Protein AF-A0A661MW78-F1 (afdb_monomer_lite)

Radius of gyration: 16.2 Å; chains: 1; bounding box: 31×37×38 Å

Structure (mmCIF, N/CA/C/O backbone):
data_AF-A0A661MW78-F1
#
_entry.id   AF-A0A661MW78-F1
#
loop_
_atom_site.group_PDB
_atom_site.id
_atom_site.type_symbol
_atom_site.label_atom_id
_atom_site.label_alt_id
_atom_site.label_comp_id
_atom_site.label_asym_id
_atom_site.label_entity_id
_atom_site.label_seq_id
_atom_site.pdbx_PDB_ins_code
_atom_site.Cartn_x
_atom_site.Cartn_y
_atom_site.Cartn_z
_atom_site.occupancy
_atom_site.B_iso_or_equiv
_atom_site.auth_seq_id
_atom_site.auth_comp_id
_atom_site.auth_asym_id
_atom_site.auth_atom_id
_atom_site.pdbx_PDB_model_num
ATOM 1 N N . MET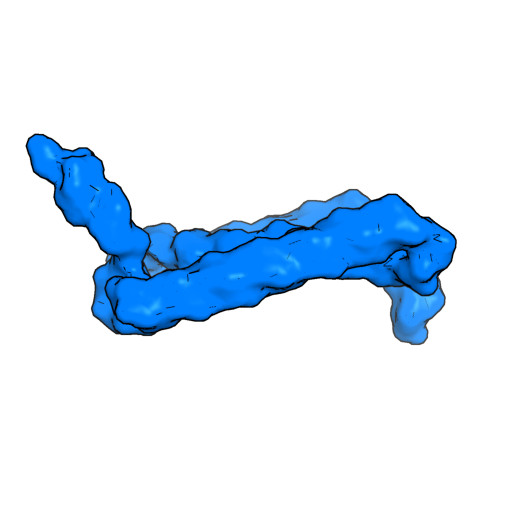 A 1 1 ? 7.647 -18.319 -11.007 1.00 70.44 1 MET A N 1
ATOM 2 C CA . MET A 1 1 ? 6.648 -17.561 -10.211 1.00 70.44 1 MET A CA 1
ATOM 3 C C . MET A 1 1 ? 6.661 -16.078 -10.573 1.00 70.44 1 MET A C 1
ATOM 5 O O . MET A 1 1 ? 5.608 -15.571 -10.923 1.00 70.44 1 MET A O 1
ATOM 9 N N . PHE A 1 2 ? 7.818 -15.405 -10.567 1.00 81.75 2 PHE A N 1
ATOM 10 C CA . PHE A 1 2 ? 7.931 -13.999 -10.987 1.00 81.75 2 PHE A CA 1
ATOM 11 C C . PHE A 1 2 ? 7.550 -13.768 -12.464 1.00 81.75 2 PHE A C 1
ATOM 13 O O . PHE A 1 2 ? 6.718 -12.919 -12.746 1.00 81.75 2 PHE A O 1
ATOM 20 N N . GLU A 1 3 ? 8.038 -14.601 -13.388 1.00 84.88 3 GLU A N 1
ATOM 21 C CA . GLU A 1 3 ? 7.670 -14.514 -14.816 1.00 84.88 3 GLU A CA 1
ATOM 22 C C . GLU A 1 3 ? 6.164 -14.706 -15.062 1.00 84.88 3 GLU A C 1
ATOM 24 O O . GLU A 1 3 ? 5.562 -13.983 -15.850 1.00 84.88 3 GLU A O 1
ATOM 29 N N . LEU A 1 4 ? 5.526 -15.633 -14.333 1.00 87.25 4 LEU A N 1
ATOM 30 C CA . LEU A 1 4 ? 4.074 -15.829 -14.394 1.00 87.25 4 LEU A CA 1
ATOM 31 C C . LEU A 1 4 ? 3.339 -14.554 -13.966 1.00 87.25 4 LEU A C 1
ATOM 33 O O . LEU A 1 4 ? 2.411 -14.132 -14.644 1.00 87.25 4 LEU A O 1
ATOM 37 N N . TYR A 1 5 ? 3.778 -13.913 -12.883 1.00 90.50 5 TYR A N 1
ATOM 38 C CA . TYR A 1 5 ? 3.216 -12.645 -12.424 1.00 90.50 5 TYR A CA 1
ATOM 39 C C . TYR A 1 5 ? 3.356 -11.533 -13.477 1.00 90.50 5 TYR A C 1
ATOM 41 O O . TYR A 1 5 ? 2.370 -10.858 -13.760 1.00 90.50 5 TYR A O 1
ATOM 49 N N . GLN A 1 6 ? 4.518 -11.396 -14.120 1.00 91.88 6 GLN A N 1
ATOM 50 C CA . GLN A 1 6 ? 4.742 -10.403 -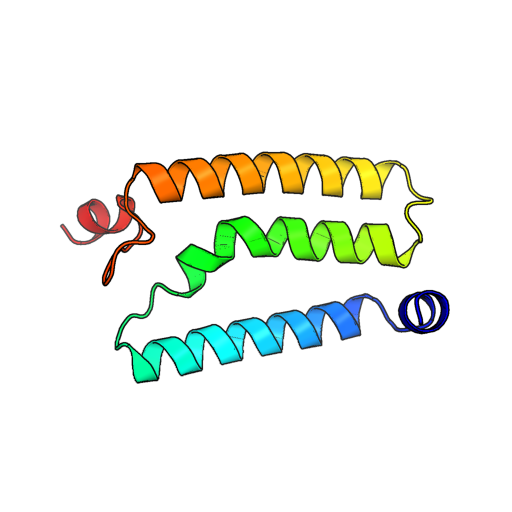15.184 1.00 91.88 6 GLN A CA 1
ATOM 51 C C . GLN A 1 6 ? 3.948 -10.684 -16.471 1.00 91.88 6 GLN A C 1
ATOM 53 O O . GLN A 1 6 ? 3.778 -9.792 -17.293 1.00 91.88 6 GLN A O 1
ATOM 58 N N . SER A 1 7 ? 3.465 -11.916 -16.660 1.00 91.50 7 SER A N 1
ATOM 59 C CA . SER A 1 7 ? 2.629 -12.285 -17.812 1.00 91.50 7 SER A CA 1
ATOM 60 C C . SER A 1 7 ? 1.132 -12.009 -17.618 1.00 91.50 7 SER A C 1
ATOM 62 O O . SER A 1 7 ? 0.355 -12.146 -18.562 1.00 91.50 7 SER A O 1
ATOM 64 N N . THR A 1 8 ? 0.708 -11.653 -16.401 1.00 94.12 8 THR A N 1
ATOM 65 C CA . THR A 1 8 ? -0.695 -11.310 -16.108 1.00 94.12 8 THR A CA 1
ATOM 66 C C . THR A 1 8 ? -1.013 -9.865 -16.480 1.00 94.12 8 THR A C 1
ATOM 68 O O . THR A 1 8 ? -0.114 -9.064 -16.678 1.00 94.12 8 THR A O 1
ATOM 71 N N . ASP A 1 9 ? -2.290 -9.493 -16.555 1.00 96.25 9 ASP A N 1
ATOM 72 C CA . ASP A 1 9 ? -2.649 -8.082 -16.699 1.00 96.25 9 ASP A CA 1
ATOM 73 C C . ASP A 1 9 ? -2.433 -7.337 -15.357 1.00 96.25 9 ASP A C 1
ATOM 75 O O . ASP A 1 9 ? -3.011 -7.726 -14.325 1.00 96.25 9 ASP A O 1
ATOM 79 N N . PRO A 1 10 ? -1.611 -6.269 -15.325 1.00 95.75 10 PRO A N 1
ATOM 80 C CA . PRO A 1 10 ? -1.269 -5.584 -14.082 1.00 95.75 10 PRO A CA 1
ATOM 81 C C . PRO A 1 10 ? -2.475 -4.888 -13.458 1.00 95.75 10 PRO A C 1
ATOM 83 O O . PRO A 1 10 ? -2.583 -4.848 -12.230 1.00 95.75 10 PRO A O 1
ATOM 86 N N . LEU A 1 11 ? -3.390 -4.362 -14.278 1.00 96.62 11 LEU A N 1
ATOM 87 C CA . LEU A 1 11 ? -4.589 -3.678 -13.804 1.00 96.62 11 LEU A CA 1
ATOM 88 C C . LEU A 1 11 ? -5.556 -4.662 -13.143 1.00 96.62 11 LEU A C 1
ATOM 90 O O . LEU A 1 11 ? -6.024 -4.412 -12.038 1.00 96.62 11 LEU A O 1
ATOM 94 N N . THR A 1 12 ? -5.804 -5.805 -13.772 1.00 96.94 12 THR A N 1
ATOM 95 C CA . THR A 1 12 ? -6.661 -6.872 -13.246 1.00 96.94 12 THR A CA 1
ATOM 96 C C . THR A 1 12 ? -6.136 -7.371 -11.905 1.00 96.94 12 THR A C 1
ATOM 98 O O . THR A 1 12 ? -6.900 -7.503 -10.949 1.00 96.94 12 THR A O 1
ATOM 101 N N . THR A 1 13 ? -4.822 -7.575 -11.793 1.00 96.12 13 THR A N 1
ATOM 102 C CA . THR A 1 13 ? -4.194 -7.957 -10.522 1.00 96.12 13 THR A CA 1
ATOM 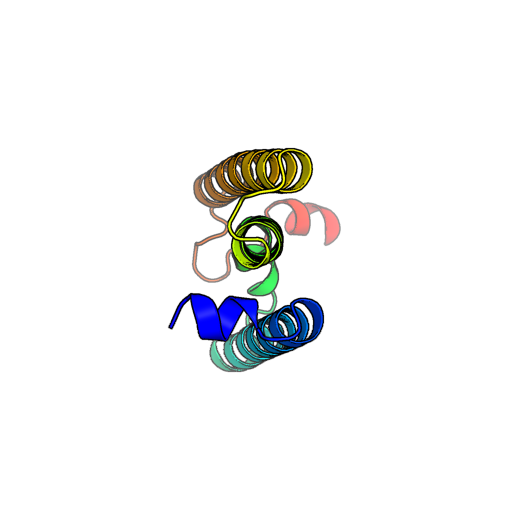103 C C . THR A 1 13 ? -4.395 -6.877 -9.454 1.00 96.12 13 THR A C 1
ATOM 105 O O . THR A 1 13 ? -4.785 -7.191 -8.330 1.00 96.12 13 THR A O 1
ATOM 108 N N . ALA A 1 14 ? -4.207 -5.600 -9.804 1.00 97.12 14 ALA A N 1
ATOM 109 C CA . ALA A 1 14 ? -4.441 -4.488 -8.887 1.00 97.12 14 ALA A CA 1
ATOM 110 C C . ALA A 1 14 ? -5.913 -4.396 -8.442 1.00 97.12 14 ALA A C 1
ATOM 112 O O . ALA A 1 14 ? -6.175 -4.163 -7.264 1.00 97.12 14 ALA A O 1
ATOM 113 N N . LEU A 1 15 ? -6.872 -4.638 -9.341 1.00 97.88 15 LEU A N 1
ATOM 114 C CA . LEU A 1 15 ? -8.304 -4.648 -9.026 1.00 97.88 15 LEU A CA 1
ATOM 115 C C . LEU A 1 15 ? -8.673 -5.779 -8.062 1.00 97.88 15 LEU A C 1
ATOM 117 O O . LEU A 1 15 ? -9.415 -5.541 -7.110 1.00 97.88 15 LEU A O 1
ATOM 121 N N . TRP A 1 16 ? -8.126 -6.983 -8.252 1.00 97.81 16 TRP A N 1
ATOM 122 C CA . TRP A 1 16 ? -8.333 -8.088 -7.312 1.00 97.81 16 TRP A CA 1
ATOM 123 C C . TRP A 1 16 ? -7.766 -7.779 -5.927 1.00 97.81 16 TRP A C 1
ATOM 125 O O . TRP A 1 16 ? -8.434 -8.026 -4.923 1.00 97.81 16 TRP A O 1
ATOM 135 N N . VAL A 1 17 ? -6.570 -7.189 -5.860 1.00 97.19 17 VAL A N 1
ATOM 136 C CA . VAL A 1 17 ? -5.968 -6.764 -4.589 1.00 97.19 17 VAL A CA 1
ATOM 137 C C . VAL A 1 17 ? -6.799 -5.660 -3.929 1.00 97.19 17 VAL A C 1
ATOM 139 O O . VAL A 1 17 ? -7.090 -5.752 -2.739 1.00 97.19 17 VAL A O 1
ATOM 142 N N . ALA A 1 18 ? -7.242 -4.653 -4.686 1.00 97.44 18 ALA A N 1
ATOM 143 C CA . ALA A 1 18 ? -8.098 -3.580 -4.181 1.00 97.44 18 ALA A CA 1
ATOM 144 C C . ALA A 1 18 ? -9.433 -4.116 -3.644 1.00 97.44 18 ALA A C 1
ATOM 146 O O . ALA A 1 18 ? -9.837 -3.760 -2.539 1.00 97.44 18 ALA A O 1
ATOM 147 N N . GLY A 1 19 ? -10.086 -5.019 -4.383 1.00 98.12 19 GLY A N 1
ATOM 148 C CA . GLY A 1 19 ? -11.312 -5.684 -3.945 1.00 98.12 19 GLY A CA 1
ATOM 149 C C . GLY A 1 19 ? -11.106 -6.521 -2.681 1.00 98.12 19 GLY A C 1
ATOM 150 O O . GLY A 1 19 ? -11.927 -6.465 -1.768 1.00 98.12 19 GLY A O 1
ATOM 151 N N . GLY A 1 20 ? -9.983 -7.239 -2.582 1.00 97.94 20 GLY A N 1
ATOM 152 C CA . GLY A 1 20 ? -9.612 -7.996 -1.386 1.00 97.94 20 GLY A CA 1
ATOM 153 C C . GLY A 1 20 ? -9.384 -7.109 -0.160 1.00 97.94 20 GLY A C 1
ATOM 154 O O . GLY A 1 20 ? -9.873 -7.426 0.922 1.00 97.94 20 GLY A O 1
ATOM 155 N N . LEU A 1 21 ? -8.703 -5.971 -0.323 1.00 97.19 21 LEU A N 1
ATOM 156 C CA . LEU A 1 21 ? -8.499 -4.992 0.750 1.00 97.19 21 LEU A CA 1
ATOM 157 C C . LEU A 1 21 ? -9.814 -4.326 1.173 1.00 97.19 21 LEU A C 1
ATOM 159 O O . LEU A 1 21 ? -10.061 -4.177 2.366 1.00 97.19 21 LEU A O 1
ATOM 163 N N . ALA A 1 22 ? -10.684 -3.984 0.220 1.00 96.81 22 ALA A N 1
ATOM 164 C CA . ALA A 1 22 ? -12.009 -3.445 0.513 1.00 96.81 22 ALA A CA 1
ATOM 165 C C . ALA A 1 22 ? -12.869 -4.455 1.291 1.00 96.81 22 ALA A C 1
ATOM 167 O O . ALA A 1 22 ? -13.481 -4.102 2.301 1.00 96.81 22 ALA A O 1
ATOM 168 N N . LEU A 1 23 ? -12.864 -5.725 0.868 1.00 97.75 23 LEU A N 1
ATOM 169 C CA . LEU A 1 23 ? -13.546 -6.806 1.578 1.00 97.75 23 LEU A CA 1
ATOM 170 C C . LEU A 1 23 ? -12.970 -6.994 2.987 1.00 97.75 23 LEU A C 1
ATOM 172 O O . LEU A 1 23 ? -13.735 -7.143 3.935 1.00 97.75 23 LEU A O 1
ATOM 176 N N . LEU A 1 24 ? -11.643 -6.944 3.137 1.00 95.94 24 LEU A N 1
ATOM 177 C CA . LEU A 1 24 ? -10.973 -7.028 4.434 1.00 95.94 24 LEU A CA 1
ATOM 178 C C . LEU A 1 24 ? -11.423 -5.898 5.367 1.00 95.94 24 LEU A C 1
ATOM 180 O O . LEU A 1 24 ? -11.846 -6.182 6.485 1.00 95.94 24 LEU A O 1
ATOM 184 N N . CYS A 1 25 ? -11.378 -4.641 4.914 1.00 95.19 25 CYS A N 1
ATOM 185 C CA . CYS A 1 25 ? -11.859 -3.498 5.694 1.00 95.19 25 CYS A CA 1
ATOM 186 C C . CYS A 1 25 ? -13.315 -3.685 6.125 1.00 95.19 25 CYS A C 1
ATOM 188 O O . CYS A 1 25 ? -13.646 -3.469 7.290 1.00 95.19 25 CYS A O 1
ATOM 190 N N . TRP A 1 26 ? -14.176 -4.125 5.205 1.00 95.62 26 TRP A N 1
ATOM 191 C CA . TRP A 1 26 ? -15.585 -4.357 5.498 1.00 95.62 26 TRP A CA 1
ATOM 192 C C . TRP A 1 26 ? -15.780 -5.464 6.541 1.00 95.62 26 TRP A C 1
ATOM 194 O O . TRP A 1 26 ? -16.440 -5.233 7.553 1.00 95.62 26 TRP A O 1
ATOM 204 N N . VAL A 1 27 ? -15.155 -6.632 6.365 1.00 97.12 27 VAL A N 1
ATOM 205 C CA . VAL A 1 27 ? -15.242 -7.745 7.327 1.00 97.12 27 VAL A CA 1
ATOM 206 C C . VAL A 1 27 ? -14.726 -7.323 8.702 1.00 97.12 27 VAL A C 1
ATOM 208 O O . VAL A 1 27 ? -15.399 -7.561 9.706 1.00 97.12 27 VAL A O 1
ATOM 211 N N . LEU A 1 28 ? -13.567 -6.663 8.760 1.00 93.44 28 LEU A N 1
ATOM 212 C CA . LEU A 1 28 ? -12.996 -6.190 10.019 1.00 93.44 28 LEU A CA 1
ATOM 213 C C . LEU A 1 28 ? -13.914 -5.179 10.709 1.00 93.44 28 LEU A C 1
ATOM 215 O O . LEU A 1 28 ? -14.116 -5.296 11.917 1.00 93.44 28 LEU A O 1
ATOM 219 N N . SER A 1 29 ? -14.561 -4.279 9.960 1.00 93.12 29 SER A N 1
ATOM 220 C CA . SER A 1 29 ? -15.527 -3.343 10.547 1.00 93.12 29 SER A CA 1
ATOM 221 C C . SER A 1 29 ? -16.731 -4.031 11.185 1.00 93.12 29 SER A C 1
ATOM 223 O O . SER A 1 29 ? -17.221 -3.594 12.225 1.00 93.12 29 SER A O 1
ATOM 225 N N . LEU A 1 30 ? -17.186 -5.156 10.625 1.00 95.12 30 LEU A N 1
ATOM 226 C CA . LEU A 1 30 ? -18.305 -5.908 11.187 1.00 95.12 30 LEU A CA 1
ATOM 227 C C . LEU A 1 30 ? -17.926 -6.616 12.490 1.00 95.12 30 LEU A C 1
ATOM 229 O O . LEU A 1 30 ? -18.766 -6.686 13.397 1.00 95.12 30 LEU A O 1
ATOM 233 N N . ILE A 1 31 ? -16.689 -7.122 12.565 1.00 94.69 31 ILE A N 1
ATOM 234 C CA . ILE A 1 31 ? -16.138 -7.853 13.713 1.00 94.69 31 ILE A CA 1
ATOM 235 C C . ILE A 1 31 ? -15.814 -6.894 14.860 1.00 94.69 31 ILE A C 1
ATOM 237 O O . ILE A 1 31 ? -16.229 -7.140 15.990 1.00 94.69 31 ILE A O 1
ATOM 241 N N . THR A 1 32 ? -15.087 -5.808 14.586 1.00 89.94 32 THR A N 1
ATOM 242 C CA . THR A 1 32 ? -14.611 -4.888 15.632 1.00 89.94 32 THR A CA 1
ATOM 243 C C . THR A 1 32 ? -15.557 -3.728 15.908 1.00 89.94 32 THR A C 1
ATOM 245 O O . THR A 1 32 ? -15.343 -3.012 16.879 1.00 89.94 32 THR A O 1
ATOM 248 N N . LYS A 1 33 ? -16.600 -3.548 15.083 1.00 88.75 33 LYS A N 1
ATOM 249 C CA . LYS A 1 33 ? -17.515 -2.393 15.131 1.00 88.75 33 LYS A CA 1
ATOM 250 C C . LYS A 1 33 ? -16.795 -1.047 14.963 1.00 88.75 33 LYS A C 1
ATOM 252 O O . LYS A 1 33 ? -17.247 -0.041 15.494 1.00 88.75 33 LYS A O 1
ATOM 257 N N . GLU A 1 34 ? -15.704 -1.036 14.198 1.00 84.31 34 GLU A N 1
ATOM 258 C CA . GLU A 1 34 ? -14.875 0.140 13.899 1.00 84.31 34 GLU A CA 1
ATOM 259 C C . GLU A 1 34 ? -14.758 0.304 12.376 1.00 84.31 34 GLU A C 1
ATOM 261 O O . GLU A 1 34 ? -14.389 -0.644 11.688 1.00 84.31 34 GLU A O 1
ATOM 266 N N . TYR A 1 35 ? -15.076 1.476 11.820 1.00 86.62 35 TYR A N 1
ATOM 267 C CA . TYR A 1 35 ? -15.111 1.682 10.360 1.00 86.62 35 TYR A CA 1
ATOM 268 C C . TYR A 1 35 ? -13.815 2.283 9.785 1.00 86.62 35 TYR A C 1
ATOM 270 O O . TYR A 1 35 ? -13.603 2.245 8.574 1.00 86.62 35 TYR A O 1
ATOM 278 N N . SER A 1 36 ? -12.908 2.753 10.643 1.00 86.12 36 SER A N 1
ATOM 279 C CA . SER A 1 36 ? -11.631 3.403 10.302 1.00 86.12 36 SER A CA 1
ATOM 280 C C . SER A 1 36 ? -10.502 2.428 9.925 1.00 86.12 36 SER A C 1
ATOM 282 O O . SER A 1 36 ? -9.342 2.816 9.782 1.00 86.12 36 SER A O 1
ATOM 284 N N . TRP A 1 37 ? -10.799 1.141 9.689 1.00 88.94 37 TRP A N 1
ATOM 285 C CA . TRP A 1 37 ? -9.798 0.180 9.194 1.00 88.94 37 TRP A CA 1
ATOM 286 C C . TRP A 1 37 ? -9.140 0.624 7.886 1.00 88.94 37 TRP A C 1
ATOM 288 O O . TRP A 1 37 ? -7.980 0.291 7.636 1.00 88.94 37 TRP A O 1
ATOM 298 N N . VAL A 1 38 ? -9.867 1.378 7.060 1.00 90.81 38 VAL A N 1
ATOM 299 C CA . VAL A 1 38 ? -9.334 1.967 5.828 1.00 90.81 38 VAL A CA 1
ATOM 300 C C . VAL A 1 38 ? -8.218 2.978 6.111 1.00 90.81 38 VAL A C 1
ATOM 302 O O . VAL A 1 38 ? -7.214 2.975 5.400 1.00 90.81 38 VAL A O 1
ATOM 305 N N . ASP A 1 39 ? -8.315 3.754 7.194 1.00 88.25 39 ASP A N 1
ATOM 306 C CA . ASP A 1 39 ? -7.323 4.772 7.564 1.00 88.25 39 ASP A CA 1
ATOM 307 C C . ASP A 1 39 ? -5.986 4.127 7.934 1.00 88.25 39 ASP A C 1
ATOM 309 O O . ASP A 1 39 ? -4.917 4.588 7.529 1.00 88.25 39 ASP A O 1
ATOM 313 N N . ARG A 1 40 ? -6.047 2.973 8.610 1.00 87.56 40 ARG A N 1
ATOM 314 C CA . ARG A 1 40 ? -4.872 2.164 8.970 1.00 87.56 40 ARG A CA 1
ATOM 315 C C . ARG A 1 40 ? -4.139 1.621 7.737 1.00 87.56 40 ARG A C 1
ATOM 317 O O . ARG A 1 40 ? -2.925 1.440 7.770 1.00 87.56 40 ARG A O 1
ATOM 324 N N . LEU A 1 41 ? -4.864 1.337 6.653 1.00 91.19 41 LEU A N 1
ATOM 325 C CA . LEU A 1 41 ? -4.300 0.820 5.400 1.00 91.19 41 LEU A CA 1
ATOM 326 C C . LEU A 1 41 ? -3.897 1.926 4.421 1.00 91.19 41 LEU A C 1
ATOM 328 O O . LEU A 1 41 ? -3.129 1.673 3.486 1.00 91.19 41 LEU A O 1
ATOM 332 N N . TRP A 1 42 ? -4.390 3.147 4.610 1.00 88.75 42 TRP A N 1
ATOM 333 C CA . TRP A 1 42 ? -4.182 4.254 3.681 1.00 88.75 42 TRP A CA 1
ATOM 334 C C . TRP A 1 42 ? -2.703 4.592 3.467 1.00 88.75 42 TRP A C 1
ATOM 336 O O . TRP A 1 42 ? -2.290 4.901 2.352 1.00 88.75 42 TRP A O 1
ATOM 346 N N . SER A 1 43 ? -1.866 4.479 4.499 1.00 90.88 43 SER A N 1
ATOM 347 C CA . SER A 1 43 ? -0.428 4.742 4.363 1.00 90.88 43 SER A CA 1
ATOM 348 C C . SER A 1 43 ? 0.343 3.627 3.643 1.00 90.88 43 SER A C 1
ATOM 350 O O . SER A 1 43 ? 1.491 3.839 3.253 1.00 90.88 43 SER A O 1
ATOM 352 N N . ILE A 1 44 ? -0.266 2.453 3.457 1.00 94.25 44 ILE A N 1
ATOM 353 C CA . ILE A 1 44 ? 0.361 1.252 2.880 1.00 94.25 44 ILE A CA 1
ATOM 354 C C . ILE A 1 44 ? -0.117 1.016 1.446 1.00 94.25 44 ILE A C 1
ATOM 356 O O . ILE A 1 44 ? 0.660 0.587 0.590 1.00 94.25 44 ILE A O 1
ATOM 360 N N . THR A 1 45 ? -1.385 1.308 1.164 1.00 96.25 45 THR A N 1
ATOM 361 C CA . THR A 1 45 ? -2.021 0.961 -0.111 1.00 96.25 45 THR A CA 1
ATOM 362 C C . THR A 1 45 ? -1.425 1.686 -1.324 1.00 96.25 45 THR A C 1
ATOM 364 O O . THR A 1 45 ? -1.110 0.994 -2.295 1.00 96.25 45 THR A O 1
ATOM 367 N N . PRO A 1 46 ? -1.143 3.007 -1.317 1.00 95.81 46 PRO A N 1
ATOM 368 C CA . PRO A 1 46 ? -0.500 3.651 -2.464 1.00 95.81 46 PRO A CA 1
ATOM 369 C C . PRO A 1 46 ? 0.933 3.155 -2.735 1.00 95.81 46 PRO A C 1
ATOM 371 O O . PRO A 1 46 ? 1.217 2.849 -3.896 1.00 95.81 46 PRO A O 1
ATOM 374 N N . PRO A 1 47 ? 1.829 2.991 -1.731 1.00 97.81 47 PRO A N 1
ATOM 375 C CA . PRO A 1 47 ? 3.119 2.330 -1.940 1.00 97.81 47 PRO A CA 1
ATOM 376 C C . PRO A 1 47 ? 2.986 0.930 -2.538 1.00 97.81 47 PRO A C 1
ATOM 378 O O . PRO A 1 47 ? 3.721 0.593 -3.463 1.00 97.81 47 PRO A O 1
ATOM 381 N N . LEU A 1 48 ? 2.040 0.129 -2.036 1.00 97.94 48 LEU A N 1
ATOM 382 C CA . LEU A 1 48 ? 1.801 -1.232 -2.508 1.00 97.94 48 LEU A CA 1
ATOM 383 C C . LEU A 1 48 ? 1.445 -1.252 -3.998 1.00 97.94 48 LEU A C 1
ATOM 385 O O . LEU A 1 48 ? 2.048 -2.013 -4.754 1.00 97.94 48 LEU A O 1
ATOM 389 N N . PHE A 1 49 ? 0.520 -0.397 -4.444 1.00 97.88 49 PHE A N 1
ATOM 390 C CA . PHE A 1 49 ? 0.147 -0.341 -5.859 1.00 97.88 49 PHE A CA 1
ATOM 391 C C . PHE A 1 49 ? 1.268 0.225 -6.735 1.00 97.88 49 PHE A C 1
ATOM 393 O O . PHE A 1 49 ? 1.518 -0.305 -7.815 1.00 97.88 49 PHE A O 1
ATOM 400 N N . ALA A 1 50 ? 1.990 1.248 -6.274 1.00 98.06 50 ALA A N 1
ATOM 401 C CA . ALA A 1 50 ? 3.117 1.794 -7.027 1.00 98.06 50 ALA A CA 1
ATOM 402 C C . ALA A 1 50 ? 4.241 0.755 -7.211 1.00 98.06 50 ALA A C 1
ATOM 404 O O . ALA A 1 50 ? 4.771 0.606 -8.313 1.00 98.06 50 ALA A O 1
ATOM 405 N N . LEU A 1 51 ? 4.554 -0.015 -6.161 1.00 98.19 51 LEU A N 1
ATOM 406 C CA . LEU A 1 51 ? 5.498 -1.133 -6.226 1.00 98.19 51 LEU A CA 1
ATOM 407 C C . LEU A 1 51 ? 4.998 -2.263 -7.126 1.00 98.19 51 LEU A C 1
ATOM 409 O O . LEU A 1 51 ? 5.801 -2.836 -7.853 1.00 98.19 51 LEU A O 1
ATOM 413 N N . HIS A 1 52 ? 3.698 -2.567 -7.110 1.00 97.56 52 HIS A N 1
ATOM 414 C CA . HIS A 1 52 ? 3.098 -3.555 -8.010 1.00 97.56 52 HIS A CA 1
ATOM 415 C C . HIS A 1 52 ? 3.325 -3.175 -9.477 1.00 97.56 52 HIS A C 1
ATOM 417 O O . HIS A 1 52 ? 3.870 -3.973 -10.232 1.00 97.56 52 HIS A O 1
ATOM 423 N N . PHE A 1 53 ? 3.008 -1.943 -9.885 1.00 97.69 53 PHE A N 1
ATOM 424 C CA . PHE A 1 53 ? 3.222 -1.520 -11.275 1.00 97.69 53 PHE A CA 1
ATOM 425 C C . PHE A 1 53 ? 4.707 -1.471 -11.666 1.00 97.69 53 PHE A C 1
ATOM 427 O O . PHE A 1 53 ? 5.056 -1.888 -12.770 1.00 97.69 53 PHE A O 1
ATOM 434 N N . ALA A 1 54 ? 5.59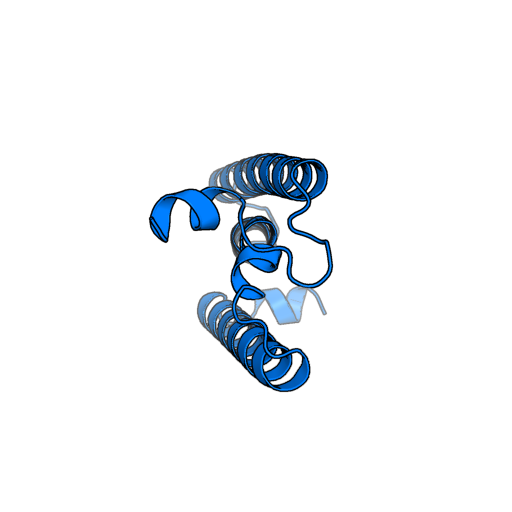2 -1.023 -10.769 1.00 97.75 54 ALA A N 1
ATOM 435 C CA . ALA A 1 54 ? 7.035 -1.047 -11.014 1.00 97.75 54 ALA A CA 1
ATOM 436 C C . ALA A 1 54 ? 7.584 -2.485 -11.115 1.00 97.75 54 ALA A C 1
ATOM 438 O O . ALA A 1 54 ? 8.348 -2.805 -12.025 1.00 97.75 54 ALA A O 1
ATOM 439 N N . GLY A 1 55 ? 7.154 -3.378 -10.222 1.00 96.94 55 GLY A N 1
ATOM 440 C CA . GLY A 1 55 ? 7.556 -4.782 -10.206 1.00 96.94 55 GLY A CA 1
ATOM 441 C C . GLY A 1 55 ? 7.020 -5.575 -11.395 1.00 96.94 55 GLY A C 1
ATOM 442 O O . GLY A 1 55 ? 7.701 -6.475 -11.883 1.00 96.94 55 GLY A O 1
ATOM 443 N N . HIS A 1 56 ? 5.849 -5.213 -11.916 1.00 96.69 56 HIS A N 1
ATOM 444 C CA . HIS A 1 56 ? 5.257 -5.872 -13.075 1.00 96.69 56 HIS A CA 1
ATOM 445 C C . HIS A 1 56 ? 6.098 -5.696 -14.348 1.00 96.69 56 HIS A C 1
ATOM 447 O O . HIS A 1 56 ? 6.275 -6.642 -15.111 1.00 96.69 56 HIS A O 1
ATOM 453 N N . VAL A 1 57 ? 6.730 -4.532 -14.525 1.00 95.69 57 VAL A N 1
ATOM 454 C CA . VAL A 1 57 ? 7.731 -4.316 -15.587 1.00 95.69 57 VAL A CA 1
ATOM 455 C C . VAL A 1 57 ? 9.142 -4.762 -15.181 1.00 95.69 57 VAL A C 1
ATOM 457 O O . VAL A 1 57 ? 10.120 -4.427 -15.839 1.00 95.69 57 VAL A O 1
ATOM 460 N N . GLY A 1 58 ? 9.293 -5.488 -14.071 1.00 95.56 58 GLY A N 1
ATOM 461 C CA . GLY A 1 58 ? 10.596 -5.959 -13.597 1.00 95.56 58 GLY A CA 1
ATOM 462 C C . GLY A 1 58 ? 11.537 -4.834 -13.177 1.00 95.56 58 GLY A C 1
ATOM 463 O O . GLY A 1 58 ? 12.750 -4.989 -13.276 1.00 95.56 58 GLY A O 1
ATOM 464 N N . PHE A 1 59 ? 10.989 -3.694 -12.745 1.00 96.31 59 PHE A N 1
ATOM 465 C CA . PHE A 1 59 ? 11.743 -2.489 -12.401 1.00 96.31 59 PHE A CA 1
ATOM 466 C C . PHE A 1 59 ? 12.624 -1.960 -13.549 1.00 96.31 59 PHE A C 1
ATOM 468 O O . PHE A 1 59 ? 13.615 -1.273 -13.301 1.00 96.31 59 PHE A O 1
ATOM 475 N N . SER A 1 60 ? 12.283 -2.242 -14.812 1.00 97.25 60 SER A N 1
ATOM 476 C CA . SER A 1 60 ? 13.058 -1.764 -15.967 1.00 97.25 60 SER A CA 1
ATOM 477 C C . SER A 1 60 ? 12.798 -0.293 -16.321 1.00 97.25 60 SER A C 1
ATOM 479 O O . SER A 1 60 ? 13.568 0.299 -17.075 1.00 97.25 60 SER A O 1
ATOM 481 N N . ASP A 1 61 ? 11.720 0.308 -15.806 1.00 97.69 61 ASP A N 1
ATOM 482 C CA . ASP A 1 61 ? 11.328 1.693 -16.085 1.00 97.69 61 ASP A CA 1
ATOM 483 C C . ASP A 1 61 ? 11.705 2.630 -14.923 1.00 97.69 61 ASP A C 1
ATOM 485 O O . ASP A 1 61 ? 11.199 2.522 -13.803 1.00 97.69 61 ASP A O 1
ATOM 489 N N . ALA A 1 62 ? 12.580 3.599 -15.203 1.00 98.12 62 ALA A N 1
ATOM 490 C CA . ALA A 1 62 ? 13.076 4.540 -14.201 1.00 98.12 62 ALA A CA 1
ATOM 491 C C . ALA A 1 62 ? 11.983 5.456 -13.619 1.00 98.12 62 ALA A C 1
ATOM 493 O O . ALA A 1 62 ? 12.065 5.836 -12.450 1.00 98.12 62 ALA A O 1
ATOM 494 N N . ARG A 1 63 ? 10.953 5.812 -14.400 1.00 98.12 63 ARG A N 1
ATOM 495 C CA . ARG A 1 63 ? 9.851 6.666 -13.935 1.00 98.12 63 ARG A CA 1
ATOM 496 C C . ARG A 1 63 ? 8.972 5.902 -12.955 1.00 98.12 63 ARG A C 1
ATOM 498 O O . ARG A 1 63 ? 8.639 6.448 -11.906 1.00 98.12 63 ARG A O 1
ATOM 505 N N . LEU A 1 64 ? 8.633 4.648 -13.258 1.00 97.94 64 LEU A N 1
ATOM 506 C CA . LEU A 1 64 ? 7.856 3.802 -12.345 1.00 97.94 64 LEU A CA 1
ATOM 507 C C . LEU A 1 64 ? 8.614 3.547 -11.041 1.00 97.94 64 LEU A C 1
ATOM 509 O O . LEU A 1 64 ? 8.039 3.692 -9.963 1.00 97.94 64 LEU A O 1
ATOM 513 N N . ASN A 1 65 ? 9.916 3.273 -11.124 1.00 98.50 65 ASN A N 1
ATOM 514 C CA . ASN A 1 65 ? 10.758 3.073 -9.944 1.00 98.50 65 ASN A CA 1
ATOM 515 C C . ASN A 1 65 ? 10.848 4.332 -9.074 1.00 98.50 65 ASN A C 1
ATOM 517 O O . ASN A 1 65 ? 10.751 4.241 -7.850 1.00 98.50 65 ASN A O 1
ATOM 521 N N . LEU A 1 66 ? 10.995 5.509 -9.693 1.00 98.56 66 LEU A N 1
ATOM 522 C CA . LEU A 1 66 ? 11.006 6.783 -8.977 1.00 98.56 66 LEU A CA 1
ATOM 523 C C . LEU A 1 66 ? 9.676 7.019 -8.252 1.00 98.56 66 LEU A C 1
ATOM 525 O O . LEU A 1 66 ? 9.674 7.333 -7.063 1.00 98.56 66 LEU A O 1
ATOM 529 N N . MET A 1 67 ? 8.548 6.830 -8.941 1.00 98.31 67 MET A N 1
ATOM 530 C CA . MET A 1 67 ? 7.219 7.000 -8.347 1.00 98.31 67 MET A CA 1
ATOM 531 C C . MET A 1 67 ? 6.976 6.011 -7.203 1.00 98.31 67 MET A C 1
ATOM 533 O O . MET A 1 67 ? 6.473 6.411 -6.154 1.00 98.31 67 MET A O 1
ATOM 537 N N . ALA A 1 68 ? 7.383 4.749 -7.363 1.00 98.38 68 ALA A N 1
ATOM 538 C CA . ALA A 1 68 ? 7.294 3.743 -6.311 1.00 98.38 68 ALA A CA 1
ATOM 539 C C . ALA A 1 68 ? 8.161 4.103 -5.096 1.00 98.38 68 ALA A C 1
ATOM 541 O O . ALA A 1 68 ? 7.680 4.048 -3.967 1.00 98.38 68 ALA A O 1
ATOM 542 N N . GLY A 1 69 ? 9.403 4.546 -5.311 1.00 98.50 69 GLY A N 1
ATOM 543 C CA . GLY A 1 69 ? 10.290 4.992 -4.234 1.00 98.50 69 GLY A CA 1
ATOM 544 C C . GLY A 1 69 ? 9.729 6.191 -3.465 1.00 98.50 69 GLY A C 1
ATOM 545 O O . GLY A 1 69 ? 9.691 6.175 -2.234 1.00 98.50 69 GLY A O 1
ATOM 546 N N . LEU A 1 70 ? 9.224 7.206 -4.173 1.00 98.44 70 LEU A N 1
ATOM 547 C CA . LEU A 1 70 ? 8.578 8.367 -3.554 1.00 98.44 70 LEU A CA 1
ATOM 548 C C . LEU A 1 70 ? 7.316 7.972 -2.778 1.00 98.44 70 LEU A C 1
ATOM 550 O O . LEU A 1 70 ? 7.120 8.449 -1.659 1.00 98.44 70 LEU A O 1
ATOM 554 N N . ALA A 1 71 ? 6.493 7.077 -3.332 1.00 98.25 71 ALA A N 1
ATOM 555 C CA . ALA A 1 71 ? 5.311 6.559 -2.654 1.00 98.25 71 ALA A CA 1
ATOM 556 C C . ALA A 1 71 ? 5.690 5.812 -1.369 1.00 98.25 71 ALA A C 1
ATOM 558 O O . ALA A 1 71 ? 5.089 6.070 -0.333 1.00 98.25 71 ALA A O 1
ATOM 559 N N . VAL A 1 72 ? 6.723 4.961 -1.395 1.00 98.31 72 VAL A N 1
ATOM 560 C CA . VAL A 1 72 ? 7.234 4.260 -0.203 1.00 98.31 72 VAL A CA 1
ATOM 561 C C . VAL A 1 72 ? 7.717 5.242 0.862 1.00 98.31 72 VAL A C 1
ATOM 563 O O . VAL A 1 72 ? 7.340 5.099 2.023 1.00 98.31 72 VAL A O 1
ATOM 566 N N . LEU A 1 73 ? 8.494 6.267 0.496 1.00 98.19 73 LEU A N 1
ATOM 567 C CA . LEU A 1 73 ? 8.957 7.286 1.447 1.00 98.19 73 LEU A CA 1
ATOM 568 C C . LEU A 1 73 ? 7.788 8.064 2.066 1.00 98.19 73 LEU A C 1
ATOM 570 O O . LEU A 1 73 ? 7.752 8.291 3.278 1.00 98.19 73 LEU A O 1
ATOM 574 N N . TRP A 1 74 ? 6.807 8.442 1.246 1.00 97.62 74 TRP A N 1
ATOM 575 C CA . TRP A 1 74 ? 5.584 9.099 1.698 1.00 97.62 74 TRP A CA 1
ATOM 576 C C . TRP A 1 74 ? 4.760 8.201 2.634 1.00 97.62 74 TRP A C 1
ATOM 578 O O . TRP A 1 74 ? 4.381 8.635 3.723 1.00 97.62 74 TRP A O 1
ATOM 588 N N . GLY A 1 75 ? 4.549 6.939 2.263 1.00 96.56 75 GLY A N 1
ATOM 589 C CA . GLY A 1 75 ? 3.814 5.960 3.062 1.00 96.56 75 GLY A CA 1
ATOM 590 C C . GLY A 1 75 ? 4.510 5.640 4.383 1.00 96.56 75 GLY A C 1
ATOM 591 O O . GLY A 1 75 ? 3.855 5.562 5.422 1.00 96.56 75 GLY A O 1
ATOM 592 N N . ALA A 1 76 ? 5.843 5.552 4.389 1.00 96.19 76 ALA A N 1
ATOM 593 C CA . ALA A 1 76 ? 6.637 5.388 5.605 1.00 96.19 76 ALA A CA 1
ATOM 594 C C . ALA A 1 76 ? 6.483 6.594 6.545 1.00 96.19 76 ALA A C 1
ATOM 596 O O . ALA A 1 76 ? 6.228 6.414 7.738 1.00 96.19 76 ALA A O 1
ATOM 597 N N . ARG A 1 77 ? 6.551 7.825 6.011 1.00 95.69 77 ARG A N 1
ATOM 598 C CA . ARG A 1 77 ? 6.293 9.053 6.782 1.00 95.69 77 ARG A CA 1
ATOM 599 C C . ARG A 1 77 ? 4.891 9.040 7.395 1.00 95.69 77 ARG A C 1
ATOM 601 O O . ARG A 1 77 ? 4.755 9.355 8.575 1.00 95.69 77 ARG A O 1
ATOM 608 N N . LEU A 1 78 ? 3.860 8.705 6.617 1.00 93.38 78 LEU A N 1
ATOM 609 C CA . LEU A 1 78 ? 2.481 8.674 7.112 1.00 93.38 78 LEU A CA 1
ATOM 610 C C . LEU A 1 78 ? 2.263 7.574 8.146 1.00 93.38 78 LEU A C 1
ATOM 612 O O . LEU A 1 78 ? 1.670 7.842 9.182 1.00 93.38 78 LEU A O 1
ATOM 616 N N . THR A 1 79 ? 2.798 6.377 7.911 1.00 92.62 79 THR A N 1
ATOM 617 C CA . THR A 1 79 ? 2.742 5.259 8.862 1.00 92.62 79 THR A CA 1
ATOM 618 C C . THR A 1 79 ? 3.380 5.649 10.193 1.00 92.62 79 THR A C 1
ATOM 620 O O . THR A 1 79 ? 2.790 5.427 11.249 1.00 92.62 79 THR A O 1
ATOM 623 N N . TYR A 1 80 ? 4.554 6.291 10.151 1.00 92.00 80 TYR A N 1
ATOM 624 C CA . TYR A 1 80 ? 5.207 6.819 11.345 1.00 92.00 80 TYR A CA 1
ATOM 625 C C . TYR A 1 80 ? 4.357 7.896 12.032 1.00 92.00 80 TYR A C 1
ATOM 627 O O . TYR A 1 80 ? 4.193 7.851 13.250 1.00 92.00 80 TYR A O 1
ATOM 635 N N . ASN A 1 81 ? 3.787 8.836 11.266 1.00 91.00 81 ASN A N 1
ATOM 636 C CA . ASN A 1 81 ? 2.918 9.887 11.796 1.00 91.00 81 ASN A CA 1
ATOM 637 C C . ASN A 1 81 ? 1.667 9.315 12.482 1.00 91.00 81 ASN A C 1
ATOM 639 O O . ASN A 1 81 ? 1.348 9.696 13.600 1.00 91.00 81 ASN A O 1
ATOM 643 N N . PHE A 1 82 ? 1.002 8.359 11.844 1.00 87.31 82 PHE A N 1
ATOM 644 C CA . PHE A 1 82 ? -0.200 7.723 12.369 1.00 87.31 82 PHE A CA 1
ATOM 645 C C . PHE A 1 82 ? 0.098 6.895 13.629 1.00 87.31 82 PHE A C 1
ATOM 647 O O . PHE A 1 82 ? -0.665 6.916 14.595 1.00 87.31 82 PHE A O 1
ATOM 654 N N . ALA A 1 83 ? 1.264 6.237 13.679 1.00 87.00 83 ALA A N 1
ATOM 655 C CA . ALA A 1 83 ? 1.717 5.529 14.872 1.00 87.00 83 ALA A CA 1
ATOM 656 C C . ALA A 1 83 ? 1.962 6.465 16.065 1.00 87.00 83 ALA A C 1
ATOM 658 O O . ALA A 1 83 ? 1.508 6.171 17.171 1.00 87.00 83 ALA A O 1
ATOM 659 N N . ARG A 1 84 ? 2.639 7.605 15.859 1.00 88.19 84 ARG A N 1
ATOM 660 C CA . ARG A 1 84 ? 2.922 8.564 16.945 1.00 88.19 84 ARG A CA 1
ATOM 661 C C . ARG A 1 84 ? 1.677 9.298 17.447 1.00 88.19 84 ARG A C 1
ATOM 663 O O . ARG A 1 84 ? 1.655 9.676 18.613 1.00 88.19 84 ARG A O 1
ATOM 670 N N . THR A 1 85 ? 0.665 9.504 16.603 1.00 83.50 85 THR A N 1
ATOM 671 C CA . THR A 1 85 ? -0.599 10.153 16.993 1.00 83.50 85 THR A CA 1
ATOM 672 C C . THR A 1 85 ? -1.618 9.172 17.571 1.00 83.50 85 THR A C 1
ATOM 674 O O . THR A 1 85 ? -2.695 9.586 17.971 1.00 83.50 85 THR A O 1
ATOM 677 N N . GLY A 1 86 ? -1.282 7.881 17.678 1.00 81.44 86 GLY A N 1
ATOM 678 C CA . GLY A 1 86 ? -2.122 6.889 18.351 1.00 81.44 86 GLY A CA 1
ATOM 679 C C . GLY A 1 86 ? -3.171 6.206 17.473 1.00 81.44 86 GLY A C 1
ATOM 680 O O . GLY A 1 86 ? -3.964 5.442 18.014 1.00 81.44 86 GLY A O 1
ATOM 681 N N . GLY A 1 87 ? -3.134 6.380 16.150 1.00 79.88 87 GLY A N 1
ATOM 682 C CA . GLY A 1 87 ? -4.127 5.814 15.227 1.00 79.88 87 GLY A CA 1
ATOM 683 C C . GLY A 1 87 ? -4.161 4.277 15.162 1.00 79.88 87 GLY A C 1
ATOM 684 O O . GLY A 1 87 ? -5.110 3.688 14.661 1.00 79.88 87 GLY A O 1
ATOM 685 N N . TYR A 1 88 ? -3.153 3.580 15.703 1.00 81.12 88 TYR A N 1
ATOM 686 C CA . TYR A 1 88 ? -3.173 2.111 15.814 1.00 81.12 88 TYR A CA 1
ATOM 687 C C . TYR A 1 88 ? -3.780 1.580 17.121 1.00 81.12 88 TYR A C 1
ATOM 689 O O . TYR A 1 88 ? -3.913 0.363 17.270 1.00 81.12 88 TYR A O 1
ATOM 697 N N . LYS A 1 89 ? -4.149 2.447 18.074 1.00 81.12 89 LYS A N 1
ATOM 698 C CA . LYS A 1 89 ? -4.803 2.019 19.322 1.00 81.12 89 LYS A CA 1
ATOM 699 C C . LYS A 1 89 ? 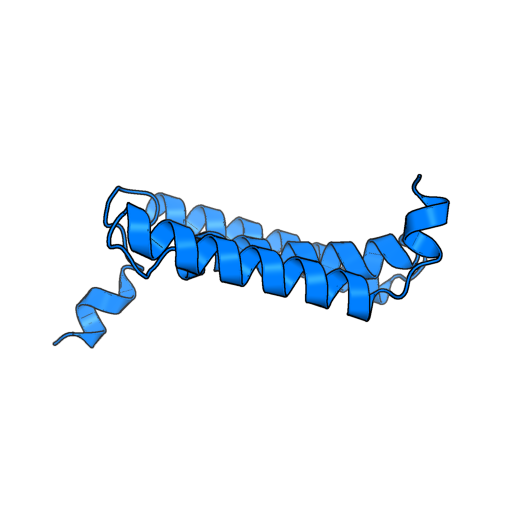-6.191 1.411 19.029 1.00 81.12 89 LYS A C 1
ATOM 701 O O . LYS A 1 89 ? -6.763 1.690 17.974 1.00 81.12 89 LYS A O 1
ATOM 706 N N . PRO A 1 90 ? -6.740 0.551 19.908 1.00 68.69 90 PRO A N 1
ATOM 707 C CA . PRO A 1 90 ? -8.123 0.084 19.776 1.00 68.69 90 PRO A CA 1
ATOM 708 C C . PRO A 1 90 ? -9.092 1.275 19.779 1.00 68.69 90 PRO A C 1
ATOM 710 O O . PRO A 1 90 ? -8.996 2.108 20.679 1.00 68.69 90 PRO A O 1
ATOM 713 N N . GLY A 1 91 ? -9.969 1.377 18.772 1.00 69.31 91 GLY A N 1
ATOM 714 C CA . GLY A 1 91 ? -10.832 2.552 18.577 1.00 69.31 91 GLY A CA 1
ATOM 715 C C . GLY A 1 91 ? -10.089 3.823 18.148 1.00 69.31 91 GLY A C 1
ATOM 716 O O . GLY A 1 91 ? -10.644 4.910 18.233 1.00 69.31 91 GLY A O 1
ATOM 717 N N . GLY A 1 92 ? -8.820 3.703 17.745 1.00 64.75 92 GLY A N 1
ATOM 718 C CA . GLY A 1 92 ? -8.021 4.812 17.240 1.00 64.75 92 GLY A CA 1
ATOM 719 C C . GLY A 1 92 ? -8.475 5.205 15.840 1.00 64.75 92 GLY A C 1
ATOM 720 O O . GLY A 1 92 ? -8.168 4.514 14.871 1.00 64.75 92 GLY A O 1
ATOM 721 N N . GLU A 1 93 ? -9.191 6.316 15.745 1.00 66.00 93 GLU A N 1
ATOM 722 C CA . GLU A 1 93 ? -9.483 6.993 14.483 1.00 66.00 93 GLU A CA 1
ATOM 723 C C . GLU A 1 93 ? -8.356 7.988 14.152 1.00 66.00 93 GLU A C 1
ATOM 725 O O . GLU A 1 93 ? -7.441 8.225 14.952 1.00 66.00 93 GLU A O 1
ATOM 730 N N . ASP A 1 94 ? -8.362 8.534 12.935 1.00 67.06 94 ASP A N 1
ATOM 731 C CA . ASP A 1 94 ? -7.483 9.659 12.620 1.00 67.06 94 ASP A CA 1
ATOM 732 C C . ASP A 1 94 ? -7.804 10.822 13.567 1.00 67.06 94 ASP A C 1
ATOM 734 O O . ASP A 1 94 ? -8.967 11.179 13.733 1.00 67.06 94 ASP A O 1
ATOM 738 N N . TYR A 1 95 ? -6.778 11.427 14.168 1.00 65.25 95 TYR A N 1
ATOM 739 C CA . TYR A 1 95 ? -6.947 12.519 15.130 1.00 65.25 95 TYR A CA 1
ATOM 740 C C . TYR A 1 95 ? -7.782 13.674 14.563 1.00 65.25 95 TYR A C 1
ATOM 742 O O . TYR A 1 95 ? -8.501 14.297 15.323 1.00 65.25 95 TYR A O 1
ATOM 750 N N . ARG A 1 96 ? -7.741 13.887 13.235 1.00 68.88 96 ARG A N 1
ATOM 751 C CA . ARG A 1 96 ? -8.492 14.930 12.509 1.00 68.88 96 ARG A CA 1
ATOM 752 C C . ARG A 1 96 ? -10.011 14.758 12.545 1.00 68.88 96 ARG A C 1
ATOM 754 O O . ARG A 1 96 ? -10.741 15.632 12.081 1.00 68.88 96 ARG A O 1
ATOM 761 N N . TRP A 1 97 ? -10.483 13.574 12.922 1.00 67.56 97 TRP A N 1
ATOM 762 C CA . TRP A 1 97 ? -11.903 13.262 12.946 1.00 67.56 97 TRP A CA 1
ATOM 763 C C . TRP A 1 97 ? -12.599 13.859 14.169 1.00 67.56 97 TRP A C 1
ATOM 765 O O . TRP A 1 97 ? -13.757 14.255 14.055 1.00 67.56 97 TRP A O 1
ATOM 775 N N . GLU A 1 98 ? -11.889 14.008 15.292 1.00 65.12 98 GLU A N 1
ATOM 776 C CA . GLU A 1 98 ? -12.426 14.658 16.491 1.00 65.12 98 GLU A CA 1
ATOM 777 C C . GLU A 1 98 ? -12.832 16.111 16.196 1.00 65.12 98 GLU A C 1
ATOM 779 O O . GLU A 1 98 ? -13.912 16.531 16.599 1.00 65.12 98 GLU A O 1
ATOM 784 N N . GLU A 1 99 ? -12.050 16.858 15.406 1.00 68.06 99 GLU A N 1
ATOM 785 C CA . GLU A 1 99 ? -12.376 18.250 15.062 1.00 68.06 99 GLU A CA 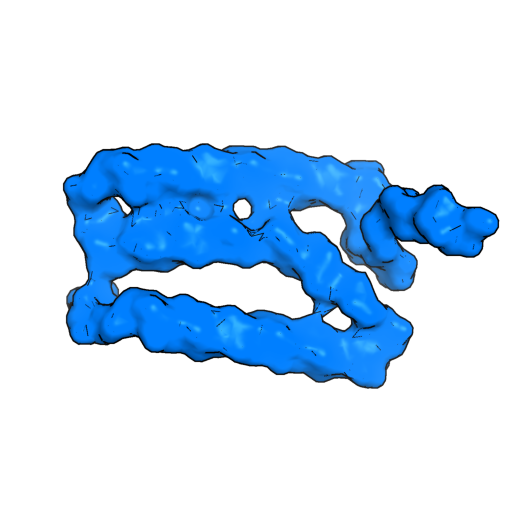1
ATOM 786 C C . GLU A 1 99 ? -13.469 18.395 13.990 1.00 68.06 99 GLU A C 1
ATOM 788 O O . GLU A 1 99 ? -14.005 19.485 13.815 1.00 68.06 99 GLU A O 1
ATOM 793 N N . ILE A 1 100 ? -13.789 17.334 13.238 1.00 71.50 100 ILE A N 1
ATOM 794 C CA . ILE A 1 100 ? -14.847 17.354 12.207 1.00 71.50 100 ILE A CA 1
ATOM 795 C C . ILE A 1 100 ? -16.222 17.005 12.805 1.00 71.50 100 ILE A C 1
ATOM 797 O O . ILE A 1 100 ? -17.247 17.286 12.183 1.00 71.50 100 ILE A O 1
ATOM 801 N N . GLN A 1 101 ? -16.262 16.387 13.991 1.00 62.38 101 GLN A N 1
ATOM 802 C CA . GLN A 1 101 ? -17.510 16.034 14.676 1.00 62.38 101 GLN A CA 1
ATOM 803 C C . GLN A 1 101 ? -18.134 17.177 15.499 1.00 62.38 101 GLN A C 1
ATOM 805 O O . GLN A 1 101 ? -19.288 17.031 15.911 1.00 62.38 101 GLN A O 1
ATOM 810 N N . GLU A 1 102 ? -17.410 18.277 15.737 1.00 47.91 102 GLU A N 1
ATOM 811 C CA . GLU A 1 102 ? -17.935 19.512 16.355 1.00 47.91 102 GLU A CA 1
ATOM 812 C C . GLU A 1 102 ? -18.697 20.399 15.355 1.00 47.91 102 GLU A C 1
ATOM 814 O O . GLU A 1 102 ? -19.746 20.958 15.758 1.00 47.91 102 GLU A O 1
#

Secondary structure (DSSP, 8-state):
-HHHHHTS-HHHHHHHHHHHHHHHHHHHHHHHS-STHHHHHHTTHHHHHHHHHHHHTTT--HHHHHHHHHHHHHHHHHHHHHHHTTTTSTT---GGGGGG--

Foldseek 3Di:
DLVVLLPDDLVVVLVVVVVVQVVVLVVVCVVLVANQSVVLCVLPSQLVSLVSVCSSVPVPDPVSVVSSVVSNVSSVVSNVVCVVVCCPPRNRHDPVVVVVVD

Sequence (102 aa):
MFELYQSTDPLTTALWVAGGLALLCWVLSLITKEYSWVDRLWSITPPLFALHFAGHVGFSDARLNLMAGLAVLWGARLTYNFARTGGYKPGGEDYRWEEIQE

pLDDT: mean 89.94, std 10.86, range [47.91, 98.56]